Protein AF-A0A3G9JFF8-F1 (afdb_monomer_lite)

Secondary structure (DSSP, 8-state):
--TTS--TT-TT---TT-TTTT--TT--GGGG-SGGGS-SS--GGGGSHHHHHHHHTTPPPPP-TTSPPSS-TTTTTTTT-

Foldseek 3Di:
DAPQPDDQDDPVSDDPSDCVNVPDPPDDCVVCDDPRNPDPPDDVQCPDPVSVCCPVVVPPDDDDPPDDPPDDPCPPVPVVD

InterPro domains:
  IPR024999 Protein of unknown function DUF3905 [PF13045] (2-54)

Radius of gyration: 18.47 Å; chains: 1; bounding box: 33×55×39 Å

Organism: NCBI:txid1712516

pLDDT: mean 72.27, std 8.09, range [52.69, 89.12]

Sequence (81 aa):
MNSSGIVIGDHQYESEDSPLTNWTEETDPAIMAGDEWIHPYKDIGFLTSENRDYFEKGIMPKEGLFMHADKNSAYGAGDDA

Structure (mmCIF, N/CA/C/O backbone):
data_AF-A0A3G9JFF8-F1
#
_entry.id   AF-A0A3G9JFF8-F1
#
loop_
_atom_site.group_PDB
_atom_site.id
_atom_site.type_symbol
_atom_site.label_atom_id
_atom_site.label_alt_id
_atom_site.label_comp_id
_atom_site.label_asym_id
_atom_site.label_entity_id
_atom_site.label_seq_id
_atom_site.pdbx_PDB_ins_code
_atom_site.Cartn_x
_atom_site.Cartn_y
_atom_site.Cartn_z
_atom_site.occupancy
_atom_site.B_iso_or_equiv
_atom_site.auth_seq_id
_atom_site.auth_comp_id
_atom_site.auth_asym_id
_atom_site.auth_atom_id
_atom_site.pdbx_PDB_model_num
ATOM 1 N N . MET A 1 1 ? -10.687 6.244 -4.330 1.00 64.69 1 MET A N 1
ATOM 2 C CA . MET A 1 1 ? -11.520 6.183 -3.116 1.00 64.69 1 MET A CA 1
ATOM 3 C C . MET A 1 1 ? -11.898 4.724 -2.948 1.00 64.69 1 MET A C 1
ATOM 5 O O . MET A 1 1 ? -12.376 4.161 -3.928 1.00 64.69 1 MET A O 1
ATOM 9 N N . ASN A 1 2 ? -11.555 4.095 -1.825 1.00 72.31 2 ASN A N 1
ATOM 10 C CA . ASN A 1 2 ? -11.868 2.683 -1.572 1.00 72.31 2 ASN A CA 1
ATOM 11 C C . ASN A 1 2 ? -13.334 2.503 -1.134 1.00 72.31 2 ASN A C 1
ATOM 13 O O . ASN A 1 2 ? -14.081 3.485 -1.057 1.00 72.31 2 ASN A O 1
ATOM 17 N N . SER A 1 3 ? -13.748 1.263 -0.856 1.00 72.50 3 SER A N 1
ATOM 18 C CA . SER A 1 3 ? -15.112 0.950 -0.401 1.00 72.50 3 SER A CA 1
ATOM 19 C C . SER A 1 3 ? -15.494 1.666 0.904 1.00 72.50 3 SER A C 1
ATOM 21 O O . SER A 1 3 ? -16.665 1.980 1.114 1.00 72.50 3 SER A O 1
ATOM 23 N N . SER A 1 4 ? -14.500 2.015 1.722 1.00 70.94 4 SER A N 1
ATOM 24 C CA . SER A 1 4 ? -14.640 2.771 2.971 1.00 70.94 4 SER A CA 1
ATOM 25 C C . SER A 1 4 ? -14.661 4.293 2.787 1.00 70.94 4 SER A C 1
ATOM 27 O O . SER A 1 4 ? -14.679 5.022 3.772 1.00 70.94 4 SER A O 1
ATOM 29 N N . GLY A 1 5 ? -14.642 4.808 1.553 1.00 70.00 5 GLY A N 1
ATOM 30 C CA . GLY A 1 5 ? -14.656 6.253 1.300 1.00 70.00 5 GLY A CA 1
ATOM 31 C C . GLY A 1 5 ? -13.297 6.942 1.481 1.00 70.00 5 GLY A C 1
ATOM 32 O O . GLY A 1 5 ? -13.209 8.165 1.420 1.00 70.00 5 GLY A O 1
ATOM 33 N N . ILE A 1 6 ? -12.209 6.193 1.645 1.00 71.38 6 ILE A N 1
ATOM 34 C CA . ILE A 1 6 ? -10.875 6.753 1.877 1.00 71.38 6 ILE A CA 1
ATOM 35 C C . ILE A 1 6 ? -10.179 6.998 0.539 1.00 71.38 6 ILE A C 1
ATOM 37 O O . ILE A 1 6 ? -10.147 6.138 -0.352 1.00 71.38 6 ILE A O 1
ATOM 41 N N . VAL A 1 7 ? -9.595 8.185 0.371 1.00 70.69 7 VAL A N 1
ATOM 42 C CA . VAL A 1 7 ? -8.755 8.507 -0.788 1.00 70.69 7 VAL A CA 1
ATOM 43 C C . VAL A 1 7 ? -7.351 7.963 -0.544 1.00 70.69 7 VAL A C 1
ATOM 45 O O . VAL A 1 7 ? -6.484 8.641 -0.012 1.00 70.69 7 VAL A O 1
ATOM 48 N N . ILE A 1 8 ? -7.135 6.717 -0.954 1.00 65.56 8 ILE A N 1
ATOM 49 C CA . ILE A 1 8 ? -5.812 6.096 -0.939 1.00 65.56 8 ILE A CA 1
ATOM 50 C C . ILE A 1 8 ? -4.911 6.837 -1.924 1.00 65.56 8 ILE A C 1
ATOM 52 O O . ILE A 1 8 ? -5.201 6.848 -3.125 1.00 65.56 8 ILE A O 1
ATOM 56 N N . GLY A 1 9 ? -3.832 7.444 -1.419 1.00 59.06 9 GLY A N 1
ATOM 57 C CA . GLY A 1 9 ? -2.813 8.039 -2.274 1.00 59.06 9 GLY A CA 1
ATOM 58 C C . GLY A 1 9 ? -2.698 9.549 -2.333 1.00 59.06 9 GLY A C 1
ATOM 59 O O . GLY A 1 9 ? -2.012 10.082 -3.215 1.00 59.06 9 GLY A O 1
ATOM 60 N N . ASP A 1 10 ? -3.339 10.259 -1.414 1.00 59.88 10 ASP A N 1
ATOM 61 C CA . ASP A 1 10 ? -2.952 11.636 -1.164 1.00 59.88 10 ASP A CA 1
ATOM 62 C C . ASP A 1 10 ? -1.460 11.695 -0.765 1.00 59.88 10 ASP A C 1
ATOM 64 O O . ASP A 1 10 ? -0.807 10.694 -0.464 1.00 59.88 10 ASP A O 1
ATOM 68 N N . HIS A 1 11 ? -0.836 12.870 -0.854 1.00 60.12 11 HIS A N 1
ATOM 69 C CA . HIS A 1 11 ? 0.585 12.946 -0.506 1.00 60.12 11 HIS A CA 1
ATOM 70 C C . HIS A 1 11 ? 0.851 12.615 0.968 1.00 60.12 11 HIS A C 1
ATOM 72 O O . HIS A 1 11 ? 1.971 12.209 1.277 1.00 60.12 11 HIS A O 1
ATOM 78 N N . GLN A 1 12 ? -0.153 12.774 1.830 1.00 62.19 12 GLN A N 1
ATOM 79 C CA . GLN A 1 12 ? -0.019 12.603 3.269 1.00 62.19 12 GLN A CA 1
ATOM 80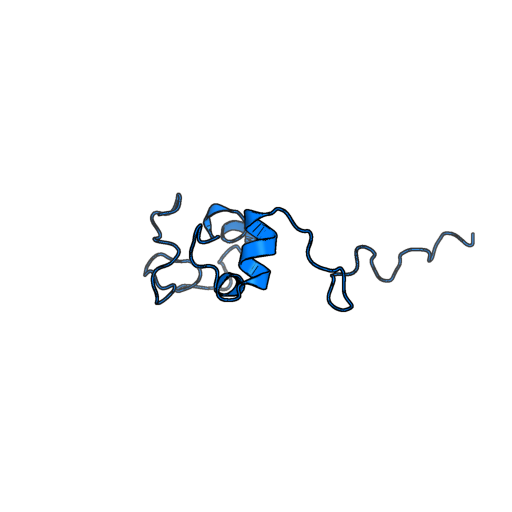 C C . GLN A 1 12 ? -0.347 11.179 3.741 1.00 62.19 12 GLN A C 1
ATOM 82 O O . GLN A 1 12 ? -0.028 10.856 4.878 1.00 62.19 12 GLN A O 1
ATOM 87 N N . TYR A 1 13 ? -0.902 10.310 2.882 1.00 60.69 13 TYR A N 1
ATOM 88 C CA . TYR A 1 13 ? -1.459 9.007 3.273 1.00 60.69 13 TYR A CA 1
ATOM 89 C C . TYR A 1 13 ? -2.430 9.132 4.463 1.00 60.69 13 TYR A C 1
ATOM 91 O O . TYR A 1 13 ? -2.525 8.228 5.294 1.00 60.69 13 TYR A O 1
ATOM 99 N N . GLU A 1 14 ? -3.134 10.264 4.560 1.00 64.44 14 GLU A N 1
ATOM 100 C CA . GLU A 1 14 ? -3.855 10.682 5.760 1.00 64.44 14 GLU A CA 1
ATOM 101 C C . GLU A 1 14 ? -5.342 10.874 5.456 1.00 64.44 14 GLU A C 1
ATOM 103 O O . GLU A 1 14 ? -5.746 11.541 4.504 1.00 64.44 14 GLU A O 1
ATOM 108 N N . SER A 1 15 ? -6.188 10.257 6.276 1.00 70.88 15 SER A N 1
ATOM 109 C CA . SER A 1 15 ? -7.635 10.431 6.218 1.00 70.88 15 SER A CA 1
ATOM 110 C C . SER A 1 15 ? -8.197 10.228 7.616 1.00 70.88 15 SER A C 1
ATOM 112 O O . SER A 1 15 ? -7.847 9.259 8.284 1.00 70.88 15 SER A O 1
ATOM 114 N N . GLU A 1 16 ? -9.070 11.141 8.050 1.00 74.88 16 GLU A N 1
ATOM 115 C CA . GLU A 1 16 ? -9.658 11.115 9.397 1.00 74.88 16 GLU A CA 1
ATOM 116 C C . GLU A 1 16 ? -10.428 9.823 9.692 1.00 74.88 16 GLU A C 1
ATOM 118 O O . GLU A 1 16 ? -10.524 9.439 10.849 1.00 74.88 16 GLU A O 1
ATOM 123 N N . ASP A 1 17 ? -10.910 9.126 8.662 1.00 75.31 17 ASP A N 1
ATOM 124 C CA . ASP A 1 17 ? -11.646 7.863 8.781 1.00 75.31 17 ASP A CA 1
ATOM 125 C C . ASP A 1 17 ? -10.761 6.628 8.513 1.00 75.31 17 ASP A C 1
ATOM 127 O O . ASP A 1 17 ? -11.246 5.495 8.470 1.00 75.31 17 ASP A O 1
ATOM 131 N N . SER A 1 18 ? -9.451 6.814 8.311 1.00 75.00 18 SER A N 1
ATOM 132 C CA . SER A 1 18 ? -8.534 5.719 7.995 1.00 75.00 18 SER A CA 1
ATOM 133 C C . SER A 1 18 ? -8.136 4.915 9.240 1.00 75.00 18 SER A C 1
ATOM 135 O O . SER A 1 18 ? -7.710 5.505 10.238 1.00 75.00 18 SER A O 1
ATOM 137 N N . PRO A 1 19 ? -8.148 3.568 9.176 1.00 76.75 19 PRO A N 1
ATOM 138 C CA . PRO A 1 19 ? -7.581 2.708 10.213 1.00 76.75 19 PRO A CA 1
ATOM 139 C C . PRO A 1 19 ? -6.082 2.948 10.446 1.00 76.75 19 PRO A C 1
ATOM 141 O O . PRO A 1 19 ? -5.604 2.717 11.549 1.00 76.75 19 PRO A O 1
ATOM 144 N N . LEU A 1 20 ? -5.337 3.449 9.446 1.00 77.25 20 LEU A N 1
ATOM 145 C CA . LEU A 1 20 ? -3.934 3.867 9.621 1.00 77.25 20 LEU A CA 1
ATOM 146 C C . LEU A 1 20 ? -3.807 5.055 10.578 1.00 77.25 20 LEU A C 1
ATOM 148 O O . LEU A 1 20 ? -2.879 5.103 11.381 1.00 77.25 20 LEU A O 1
ATOM 152 N N . THR A 1 21 ? -4.726 6.015 10.473 1.00 78.25 21 THR A N 1
ATOM 153 C CA . THR A 1 21 ? -4.716 7.244 11.272 1.00 78.25 21 THR A CA 1
ATOM 154 C C . THR A 1 21 ? -5.267 6.991 12.677 1.00 78.25 21 THR A C 1
ATOM 156 O O . THR A 1 21 ? -4.737 7.532 13.644 1.00 78.25 21 THR A O 1
ATOM 159 N N . ASN A 1 22 ? -6.272 6.118 12.813 1.00 83.38 22 ASN A N 1
ATOM 160 C CA . ASN A 1 22 ? -6.930 5.801 14.087 1.00 83.38 22 ASN A CA 1
ATOM 161 C C . ASN A 1 22 ? -6.617 4.390 14.606 1.00 83.38 22 ASN A C 1
ATOM 163 O 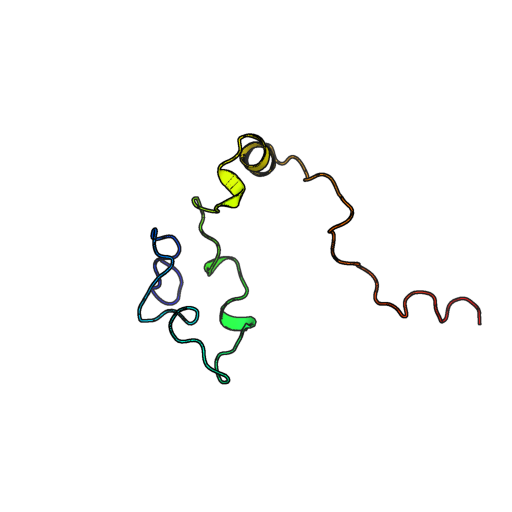O . ASN A 1 22 ? -7.496 3.731 15.159 1.00 83.38 22 ASN A O 1
ATOM 167 N N . TRP A 1 23 ? -5.392 3.899 14.415 1.00 84.50 23 TRP A N 1
ATOM 168 C CA . TRP A 1 23 ? -5.042 2.533 14.804 1.00 84.50 23 TRP A CA 1
ATOM 169 C C . TRP A 1 23 ? -5.200 2.303 16.317 1.00 84.50 23 TRP A C 1
ATOM 171 O O . TRP A 1 23 ? -4.601 3.005 17.137 1.00 84.50 23 TRP A O 1
ATOM 181 N N . THR A 1 24 ? -5.960 1.275 16.692 1.00 87.25 24 THR A N 1
ATOM 182 C CA . THR A 1 24 ? -6.154 0.823 18.081 1.00 87.25 24 THR A CA 1
ATOM 183 C C . THR A 1 24 ? -5.909 -0.682 18.214 1.00 87.25 24 THR A C 1
ATOM 185 O O . THR A 1 24 ? -5.799 -1.392 17.219 1.00 87.25 24 THR A O 1
ATOM 188 N N . GLU A 1 25 ? -5.854 -1.201 19.445 1.00 88.75 25 GLU A N 1
ATOM 189 C CA . GLU A 1 25 ? -5.761 -2.652 19.699 1.00 88.75 25 GLU A CA 1
ATOM 190 C C . GLU A 1 25 ? -6.981 -3.430 19.168 1.00 88.75 25 GLU A C 1
ATOM 192 O O . GLU A 1 25 ? -6.870 -4.603 18.828 1.00 88.75 25 GLU A O 1
ATOM 197 N N . GLU A 1 26 ? -8.133 -2.767 19.046 1.00 89.12 26 GLU A N 1
ATOM 198 C CA . GLU A 1 26 ? -9.367 -3.360 18.520 1.00 89.12 26 GLU A CA 1
ATOM 199 C C . GLU A 1 26 ? -9.448 -3.316 16.985 1.00 89.12 26 GLU A C 1
ATOM 201 O O . GLU A 1 26 ? -10.383 -3.858 16.394 1.00 89.12 26 GLU A O 1
ATOM 206 N N . THR A 1 27 ? -8.492 -2.661 16.323 1.00 83.00 27 THR A N 1
ATOM 207 C CA . THR A 1 27 ? -8.476 -2.545 14.863 1.00 83.00 27 THR A CA 1
ATOM 208 C C . THR A 1 27 ? -8.040 -3.869 14.247 1.00 83.00 27 THR A C 1
ATOM 210 O O . THR A 1 27 ? -6.908 -4.304 14.447 1.00 83.00 27 THR A O 1
ATOM 213 N N . ASP A 1 28 ? -8.926 -4.502 13.475 1.00 85.94 28 ASP A N 1
ATOM 214 C CA . ASP A 1 28 ? -8.603 -5.731 12.749 1.00 85.94 28 ASP A CA 1
ATOM 215 C C . ASP A 1 28 ? -7.629 -5.432 11.588 1.00 85.94 28 ASP A C 1
ATOM 217 O O . ASP A 1 28 ? -8.012 -4.753 10.626 1.00 85.94 28 ASP A O 1
ATOM 221 N N . PRO A 1 29 ? -6.388 -5.962 11.619 1.00 83.19 29 PRO A N 1
ATOM 222 C CA . PRO A 1 29 ? -5.420 -5.766 10.544 1.00 83.19 29 PRO A CA 1
ATOM 223 C C . PRO A 1 29 ? -5.900 -6.313 9.196 1.00 83.19 29 PRO A C 1
ATOM 225 O O . PRO A 1 29 ? -5.458 -5.833 8.152 1.00 83.19 29 PRO A O 1
ATOM 228 N N . ALA A 1 30 ? -6.802 -7.301 9.193 1.00 84.62 30 ALA A N 1
ATOM 229 C CA . ALA A 1 30 ? -7.322 -7.898 7.967 1.00 84.62 30 ALA A CA 1
ATOM 230 C C . ALA A 1 30 ? -8.155 -6.909 7.141 1.00 84.62 30 ALA A C 1
ATOM 232 O O . ALA A 1 30 ? -8.210 -7.040 5.922 1.00 84.62 30 ALA A O 1
ATOM 233 N N . ILE A 1 31 ? -8.740 -5.879 7.765 1.00 79.69 31 ILE A N 1
ATOM 234 C CA . ILE A 1 31 ? -9.463 -4.812 7.052 1.00 79.69 31 ILE A CA 1
ATOM 235 C C . ILE A 1 31 ? -8.520 -4.054 6.114 1.00 79.69 31 ILE A C 1
ATOM 237 O O . ILE A 1 31 ? -8.946 -3.588 5.061 1.00 79.69 31 ILE A O 1
ATOM 241 N N . MET A 1 32 ? -7.240 -3.964 6.480 1.00 73.38 32 MET A N 1
ATOM 242 C CA . MET A 1 32 ? -6.182 -3.325 5.699 1.00 73.38 32 MET A CA 1
ATOM 243 C C . MET A 1 32 ? -5.457 -4.282 4.745 1.00 73.38 32 MET A C 1
ATOM 245 O O . MET A 1 32 ? -4.517 -3.878 4.060 1.00 73.38 32 MET A O 1
ATOM 249 N N . ALA A 1 33 ? -5.878 -5.546 4.683 1.00 75.88 33 ALA A N 1
ATOM 250 C CA . ALA A 1 33 ? -5.333 -6.528 3.764 1.00 75.88 33 ALA A CA 1
ATOM 251 C C . ALA A 1 33 ? -6.179 -6.564 2.484 1.00 75.88 33 ALA A C 1
ATOM 253 O O . ALA A 1 33 ? -7.346 -6.947 2.503 1.00 75.88 33 ALA A O 1
ATOM 254 N N . GLY A 1 34 ? -5.587 -6.181 1.354 1.00 72.81 34 GLY A N 1
ATOM 255 C CA . GLY A 1 34 ? -6.217 -6.308 0.041 1.00 72.81 34 GLY A CA 1
ATOM 256 C C . GLY A 1 34 ? -5.921 -5.148 -0.900 1.00 72.81 34 GLY A C 1
ATOM 257 O O . GLY A 1 34 ? -5.369 -4.117 -0.513 1.00 72.81 34 GLY A O 1
ATOM 258 N N . ASP A 1 35 ? -6.341 -5.325 -2.149 1.00 71.94 35 ASP A N 1
ATOM 259 C CA . ASP A 1 35 ? -6.028 -4.416 -3.256 1.00 71.94 35 ASP A CA 1
ATOM 260 C C . ASP A 1 35 ? -6.650 -3.021 -3.092 1.00 71.94 35 ASP A C 1
ATOM 262 O O . ASP A 1 35 ? -6.195 -2.054 -3.697 1.00 71.94 35 ASP A O 1
ATOM 266 N N . GLU A 1 36 ? -7.663 -2.887 -2.233 1.00 72.31 36 GLU A N 1
ATOM 267 C CA . GLU A 1 36 ? -8.336 -1.615 -1.961 1.00 72.31 36 GLU A CA 1
ATOM 268 C C . GLU A 1 36 ? -7.467 -0.591 -1.217 1.00 72.31 36 GLU A C 1
ATOM 270 O O . GLU A 1 36 ? -7.795 0.596 -1.221 1.00 72.31 36 GLU A O 1
ATOM 275 N N . TRP A 1 37 ? -6.370 -1.032 -0.597 1.00 73.19 37 TRP A N 1
ATOM 276 C CA . TRP A 1 37 ? -5.402 -0.182 0.109 1.00 73.19 37 TRP A CA 1
ATOM 277 C C . TRP A 1 37 ? -4.138 0.084 -0.708 1.00 73.19 37 TRP A C 1
ATOM 279 O O . TRP A 1 37 ? -3.257 0.827 -0.272 1.00 73.19 37 TRP A O 1
ATOM 289 N N . ILE A 1 38 ? -4.053 -0.487 -1.911 1.00 70.81 38 ILE A N 1
ATOM 290 C CA . ILE A 1 38 ? -2.942 -0.285 -2.833 1.00 70.81 38 ILE A CA 1
ATOM 291 C C . ILE A 1 38 ? -3.252 0.938 -3.691 1.00 70.81 38 ILE A C 1
ATOM 293 O O . ILE A 1 38 ? -4.291 1.025 -4.348 1.00 70.81 38 ILE A O 1
ATOM 297 N N . HIS A 1 39 ? -2.339 1.910 -3.718 1.00 67.19 39 HIS A N 1
ATOM 298 C CA . HIS A 1 39 ? -2.497 3.023 -4.640 1.00 67.19 39 HIS A CA 1
ATOM 299 C C . HIS A 1 39 ? -2.268 2.541 -6.081 1.00 67.19 39 HIS A C 1
ATOM 301 O O . HIS A 1 39 ? -1.180 2.060 -6.385 1.00 67.19 39 HIS A O 1
ATOM 307 N N . PRO A 1 40 ? -3.196 2.794 -7.025 1.00 62.97 40 PRO A N 1
ATOM 308 C CA . PRO A 1 40 ? -3.027 2.372 -8.419 1.00 62.97 40 PRO A CA 1
ATOM 309 C C . PRO A 1 40 ? -1.864 3.024 -9.196 1.00 62.97 40 PRO A C 1
ATOM 311 O O . PRO A 1 40 ? -1.569 2.582 -10.297 1.00 62.97 40 PRO A O 1
ATOM 314 N N . TYR A 1 41 ? -1.226 4.086 -8.682 1.00 55.75 41 TYR A N 1
ATOM 315 C CA . TYR A 1 41 ? -0.261 4.899 -9.447 1.00 55.75 41 TYR A CA 1
ATOM 316 C C . TYR A 1 41 ? 0.907 5.444 -8.620 1.00 55.75 41 TYR A C 1
ATOM 318 O O . TYR A 1 41 ? 1.982 5.677 -9.167 1.00 55.75 41 TYR A O 1
ATOM 326 N N . LYS A 1 42 ? 0.714 5.688 -7.319 1.00 57.75 42 LYS A N 1
ATOM 327 C CA . LYS A 1 42 ? 1.741 6.245 -6.431 1.00 57.75 42 LYS A CA 1
ATOM 328 C C . LYS A 1 42 ? 2.113 5.217 -5.374 1.00 57.75 42 LYS A C 1
ATOM 330 O O . LYS A 1 42 ? 1.881 5.390 -4.180 1.00 57.75 42 LYS A O 1
ATOM 335 N N . ASP A 1 43 ? 2.673 4.122 -5.849 1.00 61.44 43 ASP A N 1
ATOM 336 C CA . ASP A 1 43 ? 3.508 3.285 -5.012 1.00 61.44 43 ASP A CA 1
ATOM 337 C C . ASP A 1 43 ? 4.925 3.879 -5.076 1.00 61.44 43 ASP A C 1
ATOM 339 O O . ASP A 1 43 ? 5.479 4.098 -6.156 1.00 61.44 43 ASP A O 1
ATOM 343 N N . ILE A 1 44 ? 5.483 4.241 -3.917 1.00 59.34 44 ILE A N 1
ATOM 344 C CA . ILE A 1 44 ? 6.804 4.884 -3.790 1.00 59.34 44 ILE A CA 1
ATOM 345 C C . ILE A 1 44 ? 7.884 3.989 -4.424 1.00 59.34 44 ILE A C 1
ATOM 347 O O . ILE A 1 44 ? 8.894 4.487 -4.929 1.00 59.34 44 ILE A O 1
ATOM 351 N N . GLY A 1 45 ? 7.622 2.677 -4.490 1.00 62.38 45 GLY A N 1
ATOM 352 C CA . GLY A 1 45 ? 8.426 1.716 -5.228 1.00 62.38 45 GLY A CA 1
ATOM 353 C C . GLY A 1 45 ? 8.584 2.054 -6.713 1.00 62.38 45 GLY A C 1
ATOM 354 O O . GLY A 1 45 ? 9.640 1.793 -7.266 1.00 62.38 45 GLY A O 1
ATOM 355 N N . PHE A 1 46 ? 7.633 2.713 -7.372 1.00 62.25 46 PHE A N 1
ATOM 356 C CA . PHE A 1 46 ? 7.625 2.928 -8.830 1.00 62.25 46 PHE A CA 1
ATOM 357 C C . PHE A 1 46 ? 8.411 4.149 -9.321 1.00 62.25 46 PHE A C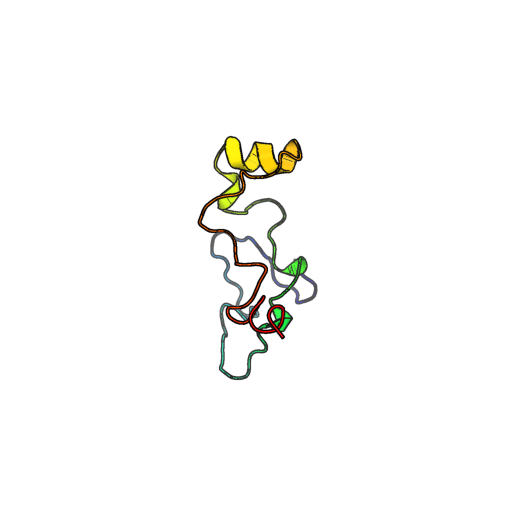 1
ATOM 359 O O . PHE A 1 46 ? 8.412 4.458 -10.515 1.00 62.25 46 PHE A O 1
ATOM 366 N N . LEU A 1 47 ? 9.085 4.873 -8.425 1.00 65.56 47 LEU A N 1
ATOM 367 C CA . LEU A 1 47 ? 9.850 6.064 -8.805 1.00 65.56 47 LEU A CA 1
ATOM 368 C C . LEU A 1 47 ? 11.067 5.730 -9.681 1.00 65.56 47 LEU A C 1
ATOM 370 O O . LEU A 1 47 ? 11.493 6.561 -10.487 1.00 65.56 47 LEU A O 1
ATOM 374 N N . THR A 1 48 ? 11.631 4.528 -9.542 1.00 73.31 48 THR A N 1
ATOM 375 C CA . THR A 1 48 ? 12.765 4.084 -10.358 1.00 73.31 48 THR A CA 1
ATOM 376 C C . THR A 1 48 ? 12.282 3.504 -11.687 1.00 73.31 48 THR A C 1
ATOM 378 O O . THR A 1 48 ? 11.250 2.837 -11.768 1.00 73.31 48 THR A O 1
ATOM 381 N N . SER A 1 49 ? 13.052 3.727 -12.757 1.00 77.06 49 SER A N 1
ATOM 382 C CA . SER A 1 49 ? 12.754 3.144 -14.073 1.00 77.06 49 SER A CA 1
ATOM 383 C C . SER A 1 49 ? 12.721 1.615 -14.040 1.00 77.06 49 SER A C 1
ATOM 385 O O . SER A 1 49 ? 11.961 1.009 -14.782 1.00 77.06 49 SER A O 1
ATOM 387 N N . GLU A 1 50 ? 13.523 1.011 -13.165 1.00 77.44 50 GLU A N 1
ATOM 388 C CA . GLU A 1 50 ? 13.579 -0.435 -12.954 1.00 77.44 50 GLU A CA 1
ATOM 389 C C . GLU A 1 50 ? 12.258 -0.987 -12.397 1.00 77.44 50 GLU A C 1
ATOM 391 O O . GLU A 1 50 ? 11.688 -1.911 -12.971 1.00 77.44 50 GLU A O 1
ATOM 396 N N . ASN A 1 51 ? 11.716 -0.380 -11.336 1.00 73.44 51 ASN A N 1
ATOM 397 C CA . ASN A 1 51 ? 10.479 -0.860 -10.719 1.00 73.44 51 ASN A CA 1
ATOM 398 C C . ASN A 1 51 ? 9.254 -0.626 -11.606 1.00 73.44 51 ASN A C 1
ATOM 400 O O . ASN A 1 51 ? 8.347 -1.457 -11.647 1.00 73.44 51 ASN A O 1
ATOM 404 N N . ARG A 1 52 ? 9.260 0.460 -12.384 1.00 74.75 52 ARG A N 1
ATOM 405 C CA . ARG A 1 52 ? 8.235 0.695 -13.404 1.00 74.75 52 ARG A CA 1
ATOM 406 C C . ARG A 1 52 ? 8.287 -0.350 -14.521 1.00 74.75 52 ARG A C 1
ATOM 408 O O . ARG A 1 52 ? 7.242 -0.840 -14.936 1.00 74.75 52 ARG A O 1
ATOM 415 N N . ASP A 1 53 ? 9.485 -0.737 -14.956 1.00 78.50 53 ASP A N 1
ATOM 416 C CA . ASP A 1 53 ? 9.674 -1.788 -15.957 1.00 78.50 53 ASP A CA 1
ATOM 417 C C . ASP A 1 53 ? 9.188 -3.162 -15.460 1.00 78.50 53 ASP A C 1
ATOM 419 O O . ASP A 1 53 ? 8.577 -3.892 -16.243 1.00 78.50 53 ASP A O 1
ATOM 423 N N . TYR A 1 54 ? 9.389 -3.506 -14.179 1.00 76.62 54 TYR A N 1
ATOM 424 C CA . TYR A 1 54 ? 8.858 -4.751 -13.598 1.00 76.62 54 TYR A CA 1
ATOM 425 C C . TYR A 1 54 ? 7.340 -4.865 -13.768 1.00 76.62 54 TYR A C 1
ATOM 427 O O . TYR A 1 54 ? 6.840 -5.901 -14.206 1.00 76.62 54 TYR A O 1
ATOM 435 N N . PHE A 1 55 ? 6.613 -3.781 -13.512 1.00 71.25 55 PHE A N 1
ATOM 436 C CA . PHE A 1 55 ? 5.159 -3.768 -13.621 1.00 71.25 55 PHE A CA 1
ATOM 437 C C . PHE A 1 55 ? 4.659 -3.625 -15.064 1.00 71.25 55 PHE A C 1
ATOM 439 O O . PHE A 1 55 ? 3.849 -4.429 -15.517 1.00 71.25 55 PHE A O 1
ATOM 446 N N . GLU A 1 56 ? 5.151 -2.634 -15.814 1.00 78.50 56 GLU A N 1
ATOM 447 C CA . GLU A 1 56 ? 4.649 -2.325 -17.163 1.00 78.50 56 GLU A CA 1
ATOM 448 C C . GLU A 1 56 ? 5.018 -3.396 -18.194 1.00 78.50 56 GLU A C 1
ATOM 450 O O . GLU A 1 56 ? 4.270 -3.634 -19.143 1.00 78.50 56 GLU A O 1
ATOM 455 N N . LYS A 1 57 ? 6.173 -4.048 -18.025 1.00 81.94 57 LYS A N 1
ATOM 456 C CA . LYS A 1 57 ? 6.673 -5.074 -18.953 1.00 81.94 57 LYS A CA 1
ATOM 457 C C . LYS A 1 57 ? 6.489 -6.492 -18.412 1.00 81.94 57 LYS A C 1
ATOM 459 O O . LYS A 1 57 ? 6.883 -7.440 -19.088 1.00 81.94 57 LYS A O 1
ATOM 464 N N . GLY A 1 58 ? 5.912 -6.642 -17.215 1.00 76.12 58 GLY A N 1
ATOM 465 C CA . GLY A 1 58 ? 5.713 -7.937 -16.560 1.00 76.12 58 GLY A CA 1
ATOM 466 C C . GLY A 1 58 ? 7.021 -8.682 -16.284 1.00 76.12 58 GLY A C 1
ATOM 467 O O . GLY A 1 58 ? 7.060 -9.911 -16.345 1.00 76.12 58 GLY A O 1
ATOM 468 N N . ILE A 1 59 ? 8.115 -7.955 -16.046 1.00 78.50 59 ILE A N 1
ATOM 469 C CA . ILE A 1 59 ? 9.407 -8.560 -15.722 1.00 78.50 59 ILE A CA 1
ATOM 470 C C . ILE A 1 59 ? 9.340 -9.000 -14.259 1.00 78.50 59 ILE A C 1
ATOM 472 O O . ILE A 1 59 ? 9.076 -8.187 -13.376 1.00 78.50 59 ILE A O 1
ATOM 476 N N . MET A 1 60 ? 9.581 -10.283 -13.989 1.00 73.00 60 MET A N 1
ATOM 477 C CA . MET A 1 60 ? 9.628 -10.753 -12.606 1.00 73.00 60 MET A CA 1
ATOM 478 C C . MET A 1 60 ? 10.835 -10.144 -11.876 1.00 73.00 60 MET A C 1
ATOM 480 O O . MET A 1 60 ? 11.943 -10.152 -12.429 1.00 73.00 60 MET A O 1
ATOM 484 N N . PRO A 1 61 ? 10.647 -9.631 -10.647 1.00 71.50 61 PRO A N 1
ATOM 485 C CA . PRO A 1 61 ? 11.751 -9.141 -9.840 1.00 71.50 61 PRO A CA 1
ATOM 486 C C . PRO A 1 61 ? 12.727 -10.285 -9.566 1.00 71.50 61 PRO A C 1
ATOM 488 O O . PRO A 1 61 ? 12.345 -11.448 -9.430 1.00 71.50 61 PRO A O 1
ATOM 491 N N . LYS A 1 62 ? 14.017 -9.959 -9.500 1.00 72.00 62 LYS A N 1
ATOM 492 C CA . LYS A 1 62 ? 15.052 -10.959 -9.250 1.00 72.00 62 LYS A CA 1
ATOM 493 C C . LYS A 1 62 ? 14.868 -11.545 -7.849 1.00 72.00 62 LYS A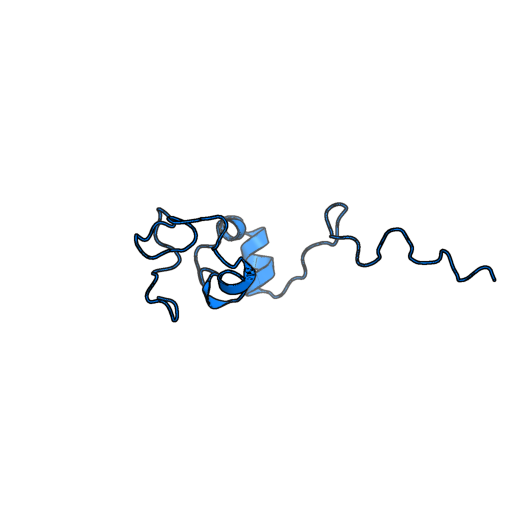 C 1
ATOM 495 O O . LYS A 1 62 ? 14.998 -10.822 -6.863 1.00 72.00 62 LYS A O 1
ATOM 500 N N . GLU A 1 63 ? 14.609 -12.848 -7.764 1.00 65.50 63 GLU A N 1
ATOM 501 C CA . GLU A 1 63 ? 14.552 -13.545 -6.479 1.00 65.50 63 GLU A CA 1
ATOM 502 C C . GLU A 1 63 ? 15.897 -13.406 -5.752 1.00 65.50 63 GLU A C 1
ATOM 504 O O . GLU A 1 63 ? 16.967 -13.672 -6.308 1.00 65.50 63 GLU A O 1
ATOM 509 N N . GLY A 1 64 ? 15.849 -12.889 -4.524 1.00 66.31 64 GLY A N 1
ATOM 510 C CA . GLY A 1 64 ? 17.025 -12.511 -3.745 1.00 66.31 64 GLY A CA 1
ATOM 511 C C . GLY A 1 64 ? 16.931 -12.960 -2.291 1.00 66.31 64 GLY A C 1
ATOM 512 O O . GLY A 1 64 ? 15.924 -13.512 -1.858 1.00 66.31 64 GLY A O 1
ATOM 513 N N . LEU A 1 65 ? 17.990 -12.673 -1.522 1.00 62.50 65 L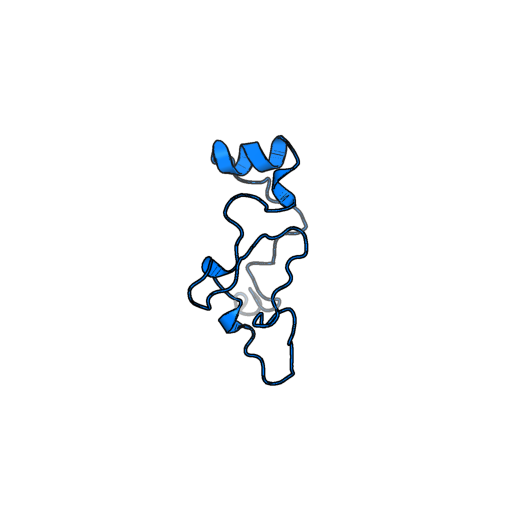EU A N 1
ATOM 514 C CA . LEU A 1 65 ? 18.146 -13.073 -0.113 1.00 62.50 65 LEU A CA 1
ATOM 515 C C . LEU A 1 65 ? 17.021 -12.607 0.834 1.00 62.50 65 LEU A C 1
ATOM 517 O O . LEU A 1 65 ? 16.935 -13.117 1.944 1.00 62.50 65 LEU A O 1
ATOM 521 N N . PHE A 1 66 ? 16.197 -11.640 0.426 1.00 67.25 66 PHE A N 1
ATOM 522 C CA . PHE A 1 66 ? 15.147 -11.037 1.255 1.00 67.25 66 PHE A CA 1
ATOM 523 C C . PHE A 1 66 ? 13.733 -11.545 0.935 1.00 67.25 66 PHE A C 1
ATOM 525 O O . PHE A 1 66 ? 12.756 -10.901 1.305 1.00 67.25 66 PHE A O 1
ATOM 532 N N . MET A 1 67 ? 13.606 -12.679 0.244 1.00 72.62 67 MET A N 1
ATOM 533 C CA . MET A 1 67 ? 12.317 -13.356 0.083 1.00 72.62 67 MET A CA 1
ATOM 534 C C . MET A 1 67 ? 11.893 -14.003 1.407 1.00 72.62 67 MET A C 1
ATOM 536 O O . MET A 1 67 ? 12.727 -14.515 2.160 1.00 72.62 67 MET A O 1
ATOM 540 N N . HIS A 1 68 ? 10.592 -13.985 1.700 1.00 72.06 68 HIS A N 1
ATOM 541 C CA . HIS A 1 68 ? 10.060 -14.765 2.813 1.00 72.06 68 HIS A CA 1
ATOM 542 C C . HIS A 1 68 ? 10.332 -16.249 2.566 1.00 72.06 68 HIS A C 1
ATOM 544 O O . HIS A 1 68 ? 10.233 -16.732 1.442 1.00 72.06 68 HIS A O 1
ATOM 550 N N . ALA A 1 69 ? 10.700 -16.978 3.619 1.00 76.44 69 ALA A N 1
ATOM 551 C CA . ALA A 1 69 ? 10.867 -18.414 3.497 1.00 76.44 69 ALA A CA 1
ATOM 552 C C . ALA A 1 69 ? 9.495 -19.056 3.255 1.00 76.44 69 ALA A C 1
ATOM 554 O O . ALA A 1 69 ? 8.625 -18.997 4.122 1.00 76.44 69 ALA A O 1
ATOM 555 N N . ASP A 1 70 ? 9.333 -19.729 2.116 1.00 76.00 70 ASP A N 1
ATOM 556 C CA . ASP A 1 70 ? 8.115 -20.498 1.807 1.00 76.00 70 ASP A CA 1
ATOM 557 C C . ASP A 1 70 ? 7.892 -21.669 2.775 1.00 76.00 70 ASP A C 1
ATOM 559 O O . ASP A 1 70 ? 6.816 -22.262 2.850 1.00 76.00 70 ASP A O 1
ATOM 563 N N . LYS A 1 71 ? 8.943 -22.042 3.506 1.00 80.62 71 LYS A N 1
ATOM 564 C CA . LYS A 1 71 ? 8.996 -23.197 4.392 1.00 80.62 71 LYS A CA 1
ATOM 565 C C . LYS A 1 71 ? 9.273 -22.728 5.810 1.00 80.62 71 LYS A C 1
ATOM 567 O O . LYS A 1 71 ? 10.186 -21.939 6.048 1.00 80.62 71 LYS A O 1
ATOM 572 N N . ASN A 1 72 ? 8.498 -23.245 6.757 1.00 79.56 72 ASN A N 1
ATOM 573 C CA . ASN A 1 72 ? 8.766 -23.021 8.171 1.00 79.56 72 ASN A CA 1
ATOM 574 C C . ASN A 1 72 ? 10.044 -23.763 8.615 1.00 79.56 72 ASN A C 1
ATOM 576 O O . ASN A 1 72 ? 10.565 -24.631 7.913 1.00 79.56 72 ASN A O 1
ATOM 580 N N . SER A 1 73 ? 10.531 -23.449 9.814 1.00 78.12 73 SER A N 1
ATOM 581 C CA . SER A 1 73 ? 11.746 -24.042 10.387 1.00 78.12 73 SER A CA 1
ATOM 582 C C . SER A 1 73 ? 11.665 -25.552 10.654 1.00 78.12 73 SER A C 1
ATOM 584 O O . SER A 1 73 ? 12.699 -26.172 10.879 1.00 78.12 73 SER A O 1
ATOM 586 N N . ALA A 1 74 ? 10.467 -26.143 10.634 1.00 80.44 74 ALA A N 1
ATOM 587 C CA . ALA A 1 74 ? 10.241 -27.574 10.834 1.00 80.44 74 ALA A CA 1
ATOM 588 C C . ALA A 1 74 ? 10.150 -28.364 9.513 1.00 80.44 74 ALA A C 1
ATOM 590 O O . ALA A 1 74 ? 9.996 -29.587 9.538 1.00 80.44 74 ALA A O 1
ATOM 591 N N . TYR A 1 75 ? 10.228 -27.696 8.359 1.00 79.75 75 TYR A N 1
ATOM 592 C CA . TYR A 1 75 ? 10.146 -28.351 7.058 1.00 79.75 75 TYR A CA 1
ATOM 593 C C . TYR A 1 75 ? 11.296 -29.357 6.879 1.00 79.75 75 TYR A C 1
ATOM 595 O O . TYR A 1 75 ? 12.465 -28.985 6.949 1.00 79.75 75 TYR A O 1
ATOM 603 N N . GLY A 1 76 ? 10.959 -30.626 6.625 1.00 74.62 76 GLY A N 1
ATOM 604 C CA . GLY A 1 76 ? 11.920 -31.723 6.445 1.00 74.62 76 GLY A CA 1
ATOM 605 C C . GLY A 1 76 ? 12.342 -32.441 7.732 1.00 74.62 76 GLY A C 1
ATOM 606 O O . GLY A 1 76 ? 13.024 -33.454 7.657 1.00 74.62 76 GLY A O 1
ATOM 607 N N . ALA A 1 77 ? 11.900 -31.997 8.914 1.00 78.19 77 A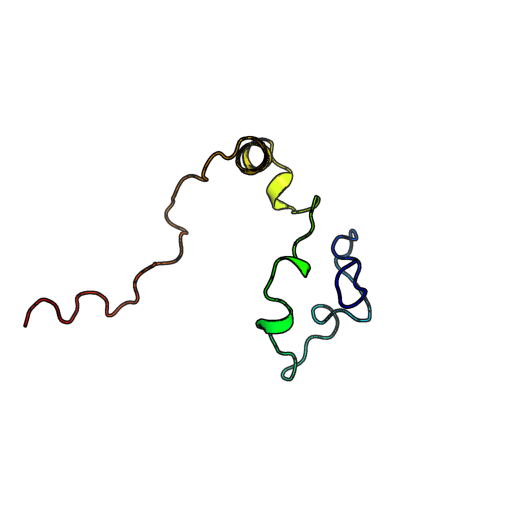LA A N 1
ATOM 608 C CA . ALA A 1 77 ? 12.245 -32.650 10.184 1.00 78.19 77 ALA A CA 1
ATOM 609 C C . ALA A 1 77 ? 11.585 -34.035 10.389 1.00 78.19 77 ALA A C 1
ATOM 611 O O . ALA A 1 77 ? 11.867 -34.703 11.381 1.00 78.19 77 ALA A O 1
ATOM 612 N N . GLY A 1 78 ? 10.690 -34.455 9.487 1.00 65.50 78 GLY A N 1
ATOM 613 C CA . GLY A 1 78 ? 9.978 -35.737 9.542 1.00 65.50 78 GLY A CA 1
ATOM 614 C C . GLY A 1 78 ? 10.259 -36.683 8.372 1.00 65.50 78 GLY A C 1
ATOM 615 O O . GLY A 1 78 ? 9.666 -37.755 8.341 1.00 65.50 78 GLY A O 1
ATOM 616 N N . ASP A 1 79 ? 11.132 -36.308 7.432 1.00 64.44 79 ASP A N 1
ATOM 617 C CA . ASP A 1 79 ? 11.396 -37.105 6.222 1.00 64.44 79 ASP A CA 1
ATOM 618 C C . ASP A 1 79 ? 12.481 -38.187 6.435 1.00 64.44 79 ASP A C 1
ATOM 620 O O . ASP A 1 79 ? 12.732 -38.994 5.542 1.00 64.44 79 ASP A O 1
ATOM 624 N N . ASP A 1 80 ? 13.074 -38.245 7.635 1.00 60.47 80 ASP A N 1
ATOM 625 C CA . ASP A 1 80 ? 14.121 -39.201 8.034 1.00 60.47 80 ASP A CA 1
ATOM 626 C C . ASP A 1 80 ? 13.597 -40.373 8.911 1.00 60.47 80 ASP A C 1
ATOM 628 O O . ASP A 1 80 ? 14.389 -41.019 9.605 1.00 60.47 80 ASP A O 1
ATOM 632 N N . ALA A 1 81 ? 12.280 -40.642 8.928 1.00 52.69 81 ALA A N 1
ATOM 633 C CA . ALA A 1 81 ? 11.644 -41.688 9.755 1.00 52.69 81 ALA A CA 1
ATOM 634 C C . ALA A 1 81 ? 11.203 -42.936 8.969 1.00 52.69 81 ALA A C 1
ATOM 636 O O . ALA A 1 81 ? 10.542 -42.787 7.917 1.00 52.69 81 ALA A O 1
#

=== Feature glossary ===
Key to the feature types in this record:

pLDDT. pLDDT is the predicted lDDT-Cα score: AlphaFold's confidence that the local environment of each residue (all inter-atomic distances within 15 Å) is correctly placed. It is a per-residue number between 0 and 100, with higher meaning more reliable.

Radius of gyration, Cα contacts, bounding box. The geometric summary reports three shape descriptors. Rg (radius of gyration) measures how spread out the Cα atoms are about their centre of mass; compact globular proteins have small Rg, elongated or unfolded ones large. Cα contacts (<8 Å, |i−j|>4) count long-range residue pairs in spatial proximity — high for tightly packed folds, near zero for rods or random coil. The bounding-box extents give the protein's footprint along x, y, z in Å.

Backbone torsions (φ/ψ). Backbone dihedral angles. Every residue except chain termini has a φ (preceding-C → N → Cα → C) and a ψ (N → Cα → C → next-N). They are reported in degrees following the IUPAC sign convention. Secondary structure is essentially a statement about which (φ, ψ) basin each residue occupies.

Contact-map, Ramachandran, and PAE plots. Plot images: a contact map (which residues are close in 3D, as an N×N binary image), a Ramachandran scatter (backbone torsion angles, revealing secondary-structure composition at a glance), and — for AlphaFold structures — a PAE heatmap (pairwise prediction confidence).

Predicted aligned error. Predicted Aligned Error (PAE) is an AlphaFold confidence matrix: entry (i, j) is the expected error in the position of residue j, in ångströms, when the prediction is superimposed on the true structure at residue i. Low PAE within a block of residues means that block is internally rigid and well-predicted; high PAE between two blocks means their relative placement is uncertain even if each block individually is confident.

Secondary structure (3-state, P-SEA). Three-state secondary structure (P-SEA) collapses the eight DSSP classes into helix (a), strand (b), and coil (c). P-SEA assigns these from Cα geometry alone — distances and angles — without requiring backbone oxygens, so it works on any Cα trace.

Solvent-accessible surface area. Solvent-accessible surface area (SASA) is the area in Å² traced out by the centre of a 1.4 Å probe sphere (a water molecule) rolled over the protein's van der Waals surface (Shrake–Rupley / Lee–Richards construction). Buried residues have near-zero SASA; fully exposed residues can exceed 200 Å². The total SASA scales roughly with the number of surface residues.

Foldseek 3Di. The Foldseek 3Di string encodes local tertiary geometry as a 20-letter alphabet — one character per residue — derived from the relative positions of nearby Cα atoms. Unlike the amino-acid sequence, 3Di is a direct function of the 3D structure, so two proteins with the same fold have similar 3Di strings even at low sequence identity.

B-factor. For experimental (PDB) structures, the B-factor (temperature factor) quantifies the positional spread of each atom in the crystal — a combination of thermal vibration and static disorder — in units of Å². High B-factors mark flexible loops or poorly resolved regions; low B-factors mark the rigid, well-ordered core.

mmCIF coordinates. The mmCIF block holds the 3D Cartesian coordinates of each backbone atom (N, Cα, C, O) in ångströms. mmCIF is the PDB's canonical archive format — a tagged-loop text representation of the atomic model.

InterPro / GO / CATH / organism. Functional annotations link the protein to curated databases. InterPro entries identify conserved domains and families by matching the sequence against member-database signatures (Pfam, PROSITE, CDD, …). Gene Ontology (GO) terms describe molecular function, biological process, and cellular component in a controlled vocabulary. CATH places the structure in a hierarchical fold classification (Class/Architecture/Topology/Homologous-superfamily). The organism is the source species.

Rendered structure images. Structure images are PyMOL renders from six orthogonal camera directions. Cartoon representation draws helices as coils and strands as arrows; sticks shows the backbone as bonds; surface shows the solvent-excluded envelope. Rainbow coloring maps sequence position to hue (blue→red, N→C); chain coloring assigns a distinct color per polypeptide.

Sequence. This is the polypeptide sequence — one letter per residue, N-terminus first. Length ranges from a few dozen residues for small domains to over a thousand for large multi-domain proteins.

Secondary structure (8-state, DSSP). The SS8 string is DSSP's per-residue secondary-structure call. α-helix (H) means an i→i+4 H-bond ladder; β-strand (E) means the residue participates in a β-sheet; 3₁₀ (G) and π (I) are tighter and wider helices; T/S are turns/bends; '-' is loop.

Nearest PDB structures. Structural nearest neighbors (via Foldseek easy-search vs the PDB). Reported per hit: target PDB id, E-value, and alignment TM-score. A TM-score above ~0.5 is the conventional threshold for 'same fold'.